Protein AF-A0A949EKG4-F1 (afdb_monomer)

Sequence (116 aa):
MFLFDFIQGPMRDYFLGQLAVEAGQPWPFGQRAHGKDGAFEFYEEFLGVKGKEVVLNYLKCLAYKTLKGRQWCSCGSGRRLRDCHMTELSQLRKHVPRDIAGGAFKRLGDVPPSGS

Structure (mmCIF, N/CA/C/O backbone):
data_AF-A0A949EKG4-F1
#
_entry.id   AF-A0A949EKG4-F1
#
loop_
_atom_site.group_PDB
_atom_site.id
_atom_site.type_symbol
_atom_site.label_atom_id
_atom_site.label_alt_id
_atom_site.label_comp_id
_atom_site.label_asym_id
_atom_site.label_entity_id
_atom_site.label_seq_id
_atom_site.pdbx_PDB_ins_code
_atom_site.Cartn_x
_atom_site.Cartn_y
_atom_site.Cartn_z
_atom_site.occupancy
_atom_site.B_iso_or_equiv
_atom_site.auth_seq_id
_atom_site.auth_comp_id
_atom_site.auth_asym_id
_atom_site.auth_atom_id
_atom_site.pdbx_PDB_model_num
ATOM 1 N N . MET A 1 1 ? 21.412 -15.714 11.69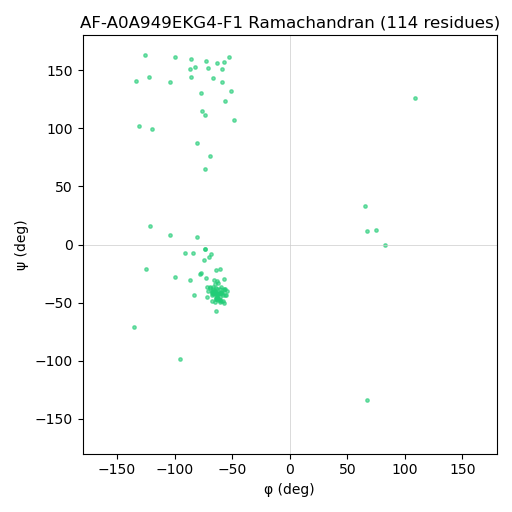3 1.00 56.94 1 MET A N 1
ATOM 2 C CA . MET A 1 1 ? 22.098 -16.186 10.474 1.00 56.94 1 MET A CA 1
ATOM 3 C C . MET A 1 1 ? 21.497 -15.383 9.330 1.00 56.94 1 MET A C 1
ATOM 5 O O . MET A 1 1 ? 20.325 -15.564 9.089 1.00 56.94 1 MET A O 1
ATOM 9 N N . PHE A 1 2 ? 22.191 -14.365 8.803 1.00 73.88 2 PHE A N 1
ATOM 10 C CA . PHE A 1 2 ? 21.575 -13.316 7.952 1.00 73.88 2 PHE A CA 1
ATOM 11 C C . PHE A 1 2 ? 22.256 -13.145 6.582 1.00 73.88 2 PHE A C 1
ATOM 13 O O . PHE A 1 2 ? 21.650 -12.617 5.658 1.00 73.88 2 PHE A O 1
ATOM 20 N N . LEU A 1 3 ? 23.513 -13.580 6.438 1.00 78.12 3 LEU A N 1
ATOM 21 C CA . LEU A 1 3 ? 24.302 -13.347 5.223 1.00 78.12 3 LEU A CA 1
ATOM 22 C C . LEU A 1 3 ? 24.018 -14.378 4.123 1.00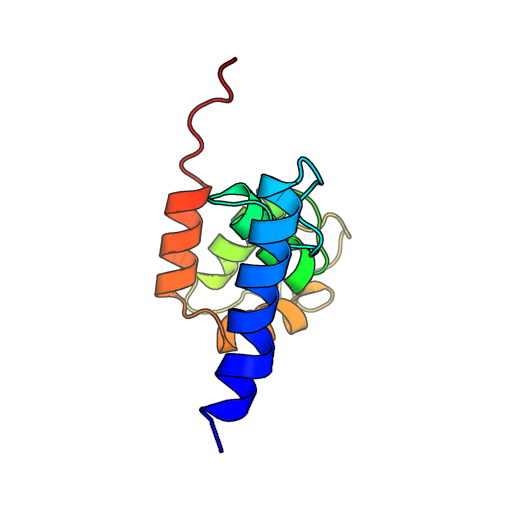 78.12 3 LEU A C 1
ATOM 24 O O . LEU A 1 3 ? 23.886 -14.017 2.960 1.00 78.12 3 LEU A O 1
ATOM 28 N N . PHE A 1 4 ? 23.921 -15.659 4.485 1.00 82.00 4 PHE A N 1
ATOM 29 C CA . PHE A 1 4 ? 23.731 -16.724 3.500 1.00 82.00 4 PHE A CA 1
ATOM 30 C C . PHE A 1 4 ? 22.354 -16.637 2.830 1.00 82.00 4 PHE A C 1
ATOM 32 O O . PHE A 1 4 ? 22.267 -16.731 1.610 1.00 82.00 4 PHE A O 1
ATOM 39 N N . ASP A 1 5 ? 21.308 -16.337 3.604 1.00 80.56 5 ASP A N 1
ATOM 40 C CA . ASP A 1 5 ? 19.947 -16.143 3.087 1.00 80.56 5 ASP A CA 1
ATOM 41 C C . ASP A 1 5 ? 19.850 -14.919 2.163 1.00 80.56 5 ASP A C 1
ATOM 43 O O . ASP A 1 5 ? 19.133 -14.942 1.164 1.00 80.56 5 ASP A O 1
ATOM 47 N N . PHE A 1 6 ? 20.624 -13.864 2.443 1.00 78.50 6 PHE A N 1
ATOM 48 C CA . PHE A 1 6 ? 20.713 -12.695 1.568 1.00 78.50 6 PHE A CA 1
ATOM 49 C C . PHE A 1 6 ? 21.375 -13.025 0.221 1.00 78.50 6 PHE A C 1
ATOM 51 O O . PHE A 1 6 ? 20.892 -12.602 -0.830 1.00 78.50 6 PHE A O 1
ATOM 58 N N . ILE A 1 7 ? 22.458 -13.807 0.236 1.00 83.12 7 ILE A N 1
ATOM 59 C CA . ILE A 1 7 ? 23.142 -14.228 -0.994 1.00 83.12 7 ILE A CA 1
ATOM 60 C C . ILE A 1 7 ? 22.249 -15.178 -1.803 1.00 83.12 7 ILE A C 1
ATOM 62 O O . ILE A 1 7 ? 22.145 -15.040 -3.021 1.00 83.12 7 ILE A O 1
ATOM 66 N N . GLN A 1 8 ? 21.592 -16.132 -1.141 1.00 83.56 8 GLN A N 1
ATOM 67 C CA . GLN A 1 8 ? 20.795 -17.154 -1.820 1.00 83.56 8 GLN A CA 1
ATOM 68 C C . GLN A 1 8 ? 19.425 -16.676 -2.305 1.00 83.56 8 GLN A C 1
ATOM 70 O O . GLN A 1 8 ? 18.910 -17.269 -3.249 1.00 83.56 8 GLN A O 1
ATOM 75 N N . GLY A 1 9 ? 18.845 -15.649 -1.681 1.00 81.88 9 GLY A N 1
ATOM 76 C CA . GLY A 1 9 ? 17.571 -15.066 -2.097 1.00 81.88 9 GLY A CA 1
ATOM 77 C C . GLY A 1 9 ? 17.767 -13.853 -3.009 1.00 81.88 9 GLY A C 1
ATOM 78 O O . GLY A 1 9 ? 18.012 -14.016 -4.204 1.00 81.88 9 GLY A O 1
ATOM 79 N N . PRO A 1 10 ? 17.694 -12.622 -2.466 1.00 82.25 10 PRO A N 1
ATOM 80 C CA . PRO A 1 10 ? 17.577 -11.402 -3.263 1.00 82.25 10 PRO A CA 1
ATOM 81 C C . PRO A 1 10 ? 18.742 -11.184 -4.231 1.00 82.25 10 PRO A C 1
ATOM 83 O O . PRO A 1 10 ? 18.531 -10.698 -5.341 1.00 82.25 10 PRO A O 1
ATOM 86 N N . MET A 1 11 ? 19.967 -11.548 -3.838 1.00 85.62 11 MET A N 1
ATOM 87 C CA . MET A 1 11 ? 21.134 -11.378 -4.702 1.00 85.62 11 MET A CA 1
ATOM 88 C C . MET A 1 11 ? 21.119 -12.370 -5.873 1.00 85.62 11 MET A C 1
ATOM 90 O O . MET A 1 11 ? 21.345 -11.978 -7.017 1.00 85.62 11 MET A O 1
ATOM 94 N N . ARG A 1 12 ? 20.813 -13.643 -5.603 1.00 86.69 12 ARG A N 1
ATOM 95 C CA . ARG A 1 12 ? 20.678 -14.678 -6.632 1.00 86.69 12 ARG A CA 1
ATOM 96 C C . ARG A 1 12 ? 19.568 -14.341 -7.624 1.00 86.69 12 ARG A C 1
ATOM 98 O O . ARG A 1 12 ? 19.808 -14.411 -8.827 1.00 86.69 12 ARG A O 1
ATOM 105 N N . ASP A 1 13 ? 18.393 -13.961 -7.131 1.00 86.94 13 ASP A N 1
ATOM 106 C CA . ASP A 1 13 ? 17.249 -13.621 -7.980 1.00 86.94 13 ASP A CA 1
ATOM 107 C C . ASP A 1 13 ? 17.572 -12.419 -8.870 1.00 86.94 13 ASP A C 1
ATOM 109 O O . ASP A 1 13 ? 17.323 -12.455 -10.071 1.00 86.94 13 ASP A O 1
ATOM 113 N N . TYR A 1 14 ? 18.225 -11.386 -8.331 1.00 85.25 14 TYR A N 1
ATOM 114 C CA . TYR A 1 14 ? 18.664 -10.253 -9.144 1.00 85.25 14 TYR A CA 1
ATOM 115 C C . TYR A 1 14 ? 19.578 -10.684 -10.302 1.00 85.25 14 TYR A C 1
ATOM 117 O O . TYR A 1 14 ? 19.311 -10.335 -11.451 1.00 85.25 14 TYR A O 1
ATOM 125 N N . PHE A 1 15 ? 20.623 -11.475 -10.029 1.00 90.44 15 PHE A N 1
ATOM 126 C CA . PHE A 1 15 ? 21.556 -11.906 -11.076 1.00 90.44 15 PHE A CA 1
ATOM 127 C C . PHE A 1 15 ? 20.910 -12.835 -12.105 1.00 90.44 15 PHE A C 1
ATOM 129 O O . PHE A 1 15 ? 21.183 -12.703 -13.295 1.0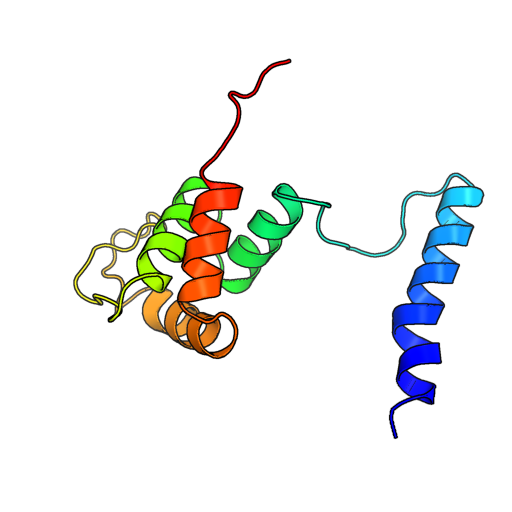0 90.44 15 PHE A O 1
ATOM 136 N N . LEU A 1 16 ? 20.030 -13.745 -11.681 1.00 89.12 16 LEU A N 1
ATOM 137 C CA . LEU A 1 16 ? 19.279 -14.597 -12.606 1.00 89.12 16 LEU A CA 1
ATOM 138 C C . LEU A 1 16 ? 18.368 -13.773 -13.519 1.00 89.12 16 LEU A C 1
ATOM 140 O O . LEU A 1 16 ? 18.295 -14.043 -14.717 1.00 89.12 16 LEU A O 1
ATOM 144 N N . GLY A 1 17 ? 17.698 -12.760 -12.969 1.00 87.94 17 GLY A N 1
ATOM 145 C CA . GLY A 1 17 ? 16.851 -11.868 -13.752 1.00 87.94 17 GLY A CA 1
ATOM 146 C C . GLY A 1 17 ? 17.658 -11.036 -14.743 1.00 87.94 17 GLY A C 1
ATOM 147 O O . GLY A 1 17 ? 17.274 -10.926 -15.905 1.00 87.94 17 GLY A O 1
ATOM 148 N N . GLN A 1 18 ? 18.812 -10.525 -14.312 1.00 89.38 18 GLN A N 1
ATOM 149 C CA . GLN A 1 18 ? 19.715 -9.756 -15.162 1.00 89.38 18 GLN A CA 1
ATOM 150 C C . GLN A 1 18 ? 20.236 -10.591 -16.340 1.00 89.38 18 GLN A C 1
ATOM 152 O O . GLN A 1 18 ? 20.146 -10.149 -17.482 1.00 89.38 18 GLN A O 1
ATOM 157 N N . LEU A 1 19 ? 20.696 -11.822 -16.083 1.00 93.56 19 LEU A N 1
ATOM 158 C CA . LEU A 1 19 ? 21.143 -12.745 -17.132 1.00 93.56 19 LEU A CA 1
ATOM 159 C C . LEU A 1 19 ? 20.025 -13.072 -18.133 1.00 93.56 19 LEU A C 1
ATOM 161 O O . LEU A 1 19 ? 20.281 -13.169 -19.331 1.00 93.56 19 LEU A O 1
ATOM 165 N N . ALA A 1 20 ? 18.784 -13.229 -17.660 1.00 90.50 20 ALA A N 1
ATOM 166 C CA . ALA A 1 20 ? 17.634 -13.462 -18.529 1.00 90.50 20 ALA A CA 1
ATOM 167 C C . ALA A 1 20 ? 17.377 -12.263 -19.458 1.00 90.50 20 ALA A C 1
ATOM 169 O O . ALA A 1 20 ? 17.237 -12.450 -20.666 1.00 90.50 20 ALA A O 1
ATOM 170 N N . VAL A 1 21 ? 17.392 -11.038 -18.921 1.00 89.44 21 VAL A N 1
ATOM 171 C CA . VAL A 1 21 ? 17.228 -9.807 -19.713 1.00 89.44 21 VAL A CA 1
ATOM 172 C C . VAL A 1 21 ? 18.357 -9.627 -20.726 1.00 89.44 21 VAL A C 1
ATOM 174 O O . VAL A 1 21 ? 18.091 -9.309 -21.883 1.00 89.44 21 VAL A O 1
ATOM 177 N N . GLU A 1 22 ? 19.605 -9.884 -20.334 1.00 92.25 22 GLU A N 1
ATOM 178 C CA . GLU A 1 22 ? 20.761 -9.846 -21.242 1.00 92.25 22 GLU A CA 1
ATOM 179 C C . GLU A 1 22 ? 20.660 -10.894 -22.361 1.00 92.25 22 GLU A C 1
ATOM 181 O O . GLU A 1 22 ? 21.087 -10.644 -23.487 1.00 92.25 22 GLU A O 1
ATOM 186 N N . ALA A 1 23 ? 20.023 -12.035 -22.087 1.00 93.88 23 ALA A N 1
ATOM 187 C CA . ALA A 1 23 ? 19.700 -13.064 -23.074 1.00 93.88 23 ALA A CA 1
ATOM 188 C C . ALA A 1 23 ? 18.434 -12.757 -23.908 1.00 93.88 23 ALA A C 1
ATOM 190 O O . ALA A 1 23 ? 17.975 -13.610 -24.671 1.00 93.88 23 ALA A O 1
ATOM 191 N N . GLY A 1 24 ? 17.843 -11.565 -23.766 1.00 90.88 24 GLY A N 1
ATOM 192 C CA . GLY A 1 24 ? 16.636 -11.144 -24.484 1.00 90.88 24 GLY A CA 1
ATOM 193 C C . GLY A 1 24 ? 15.337 -11.782 -23.977 1.00 90.88 24 GLY A C 1
ATOM 194 O O . GLY A 1 24 ? 14.312 -11.702 -24.651 1.00 90.88 24 GLY A O 1
ATOM 195 N N . GLN A 1 25 ? 15.365 -12.431 -22.812 1.00 88.81 25 GLN A N 1
ATOM 196 C CA . GLN A 1 25 ? 14.177 -12.955 -22.143 1.00 88.81 25 GLN A CA 1
ATOM 197 C C . GLN A 1 25 ? 13.540 -11.868 -21.260 1.00 88.81 25 GLN A C 1
ATOM 199 O O . GLN A 1 25 ? 14.237 -10.988 -20.750 1.00 88.81 25 GLN A O 1
ATOM 204 N N . PRO A 1 26 ? 12.215 -11.904 -21.040 1.00 81.56 26 PRO A N 1
ATOM 205 C CA . PRO A 1 26 ? 11.584 -11.026 -20.064 1.00 81.56 26 PRO A CA 1
ATOM 206 C C . PRO A 1 26 ? 12.097 -11.326 -18.650 1.00 81.56 26 PRO A C 1
ATOM 208 O O . PRO A 1 26 ? 12.531 -12.441 -18.350 1.00 81.56 26 PRO A O 1
ATOM 211 N N . TRP A 1 27 ? 12.008 -10.332 -17.763 1.00 82.88 27 TRP A N 1
ATOM 212 C CA . TRP A 1 27 ? 12.361 -10.512 -16.358 1.00 82.88 27 TRP A CA 1
ATOM 213 C C . TRP A 1 27 ? 11.540 -11.673 -15.749 1.00 82.88 27 TRP A C 1
ATOM 215 O O . TRP A 1 27 ? 10.310 -11.643 -15.817 1.00 82.88 27 TRP A O 1
ATOM 225 N N . PRO A 1 28 ? 12.183 -12.705 -15.171 1.00 78.12 28 PRO A N 1
ATOM 226 C CA . PRO A 1 28 ? 11.528 -13.984 -14.882 1.00 78.12 28 PRO A CA 1
ATOM 227 C C . PRO A 1 28 ? 10.753 -14.006 -13.556 1.00 78.12 28 PRO A C 1
ATOM 229 O O . PRO A 1 28 ? 10.056 -14.977 -13.266 1.00 78.12 28 PRO A O 1
ATOM 232 N N . PHE A 1 29 ? 10.863 -12.954 -12.740 1.00 79.50 29 PHE A N 1
ATOM 233 C CA . PHE A 1 29 ? 10.190 -12.862 -11.444 1.00 79.50 29 PHE A CA 1
ATOM 234 C C . PHE A 1 29 ? 8.986 -11.924 -11.526 1.00 79.50 29 PHE A C 1
ATOM 236 O O . PHE A 1 29 ? 9.071 -10.857 -12.130 1.00 79.50 29 PHE A O 1
ATOM 243 N N . GLY A 1 30 ? 7.881 -12.289 -10.869 1.00 67.75 30 GLY A N 1
ATOM 244 C CA . GLY A 1 30 ? 6.708 -11.426 -10.706 1.00 67.75 30 GLY A CA 1
ATOM 245 C C . GLY A 1 30 ? 7.021 -10.252 -9.782 1.00 67.75 30 GLY A C 1
ATOM 246 O O . GLY A 1 30 ? 6.678 -10.272 -8.602 1.00 67.75 30 GLY A O 1
ATOM 247 N N . GLN A 1 31 ? 7.745 -9.262 -10.293 1.00 71.81 31 GLN A N 1
ATOM 248 C CA . GLN A 1 31 ? 7.983 -8.015 -9.587 1.00 71.81 31 GLN A CA 1
ATOM 249 C C . GLN A 1 31 ? 6.827 -7.066 -9.857 1.00 71.81 31 GLN A C 1
ATOM 251 O O . GLN A 1 31 ? 6.284 -7.020 -10.961 1.00 71.81 31 GLN A O 1
ATOM 256 N N . ARG A 1 32 ? 6.477 -6.294 -8.830 1.00 80.00 32 ARG A N 1
ATOM 257 C CA . ARG A 1 32 ? 5.608 -5.140 -9.024 1.00 80.00 32 ARG A CA 1
ATOM 258 C C . ARG A 1 32 ? 6.255 -4.187 -10.022 1.00 80.00 32 ARG A C 1
ATOM 260 O O . ARG A 1 32 ? 7.486 -4.112 -10.084 1.00 80.00 32 ARG A O 1
ATOM 267 N N . ALA A 1 33 ? 5.441 -3.437 -10.752 1.00 82.56 33 ALA A N 1
ATOM 268 C CA . ALA A 1 33 ? 5.918 -2.367 -11.612 1.00 82.56 33 ALA A CA 1
ATOM 269 C C . ALA A 1 33 ? 6.824 -1.394 -10.834 1.00 82.56 33 ALA A C 1
ATOM 271 O O . ALA A 1 33 ? 6.821 -1.323 -9.605 1.00 82.56 33 ALA A O 1
ATOM 272 N N . HIS A 1 34 ? 7.627 -0.602 -11.536 1.00 77.25 34 HIS A N 1
ATOM 273 C CA . HIS A 1 34 ? 8.482 0.379 -10.870 1.00 77.25 34 HIS A CA 1
ATOM 274 C C . HIS A 1 34 ? 7.740 1.697 -10.604 1.00 77.25 34 HIS A C 1
ATOM 276 O O . HIS A 1 34 ? 6.732 2.028 -11.229 1.00 77.25 34 HIS A O 1
ATOM 282 N N . GLY A 1 35 ? 8.253 2.485 -9.657 1.00 83.19 35 GLY A N 1
ATOM 283 C CA . GLY A 1 35 ? 7.741 3.827 -9.386 1.00 83.19 35 GLY A CA 1
ATOM 284 C C . GLY A 1 35 ? 6.320 3.842 -8.810 1.00 83.19 35 GLY A C 1
ATOM 285 O O . GLY A 1 35 ? 6.018 3.135 -7.848 1.00 83.19 35 GLY A O 1
ATOM 286 N N . LYS A 1 36 ? 5.457 4.714 -9.349 1.00 86.81 36 LYS A N 1
ATOM 287 C CA . LYS A 1 36 ? 4.103 4.931 -8.809 1.00 86.81 36 LYS A CA 1
ATOM 288 C C . LYS A 1 36 ? 3.190 3.725 -9.025 1.00 86.81 36 LYS A C 1
ATOM 290 O O . LYS A 1 36 ? 2.398 3.424 -8.137 1.00 86.81 36 LYS A O 1
ATOM 295 N N . ASP A 1 37 ? 3.305 3.039 -10.159 1.00 86.88 37 ASP A N 1
ATOM 296 C CA . ASP A 1 37 ? 2.428 1.909 -10.475 1.00 86.88 37 ASP A CA 1
ATOM 297 C C . ASP A 1 37 ? 2.689 0.721 -9.546 1.00 86.88 37 ASP A C 1
ATOM 299 O O . ASP A 1 37 ? 1.744 0.197 -8.966 1.00 86.88 37 ASP A O 1
ATOM 303 N N . GLY A 1 38 ? 3.953 0.414 -9.239 1.00 88.19 38 GLY A N 1
ATOM 304 C CA . GLY A 1 38 ? 4.277 -0.601 -8.229 1.00 88.19 38 GLY A CA 1
ATOM 305 C C . GLY A 1 38 ? 3.796 -0.270 -6.827 1.00 88.19 38 GLY A C 1
ATOM 306 O O . GLY A 1 38 ? 3.430 -1.158 -6.057 1.00 88.19 38 GLY A O 1
ATOM 307 N N . ALA A 1 39 ? 3.782 1.018 -6.475 1.00 90.81 39 ALA A N 1
ATOM 308 C CA . ALA A 1 39 ? 3.219 1.449 -5.205 1.00 90.81 39 ALA A CA 1
ATOM 309 C C . ALA A 1 39 ? 1.701 1.213 -5.168 1.00 90.81 39 ALA A C 1
ATOM 311 O O . ALA A 1 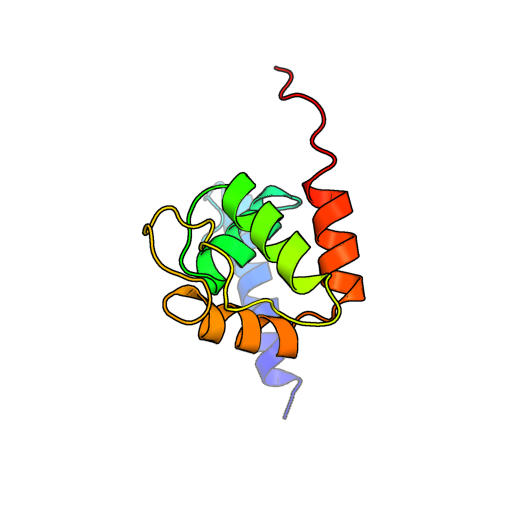39 ? 1.188 0.753 -4.149 1.00 90.81 39 ALA A O 1
ATOM 312 N N . PHE A 1 40 ? 0.986 1.486 -6.265 1.00 93.19 40 PHE A N 1
ATOM 313 C CA . PHE A 1 40 ? -0.434 1.148 -6.372 1.00 93.19 40 PHE A CA 1
ATOM 314 C C . PHE A 1 40 ? -0.660 -0.361 -6.290 1.00 93.19 40 PHE A C 1
ATOM 316 O O . PHE A 1 40 ? -1.471 -0.775 -5.469 1.00 93.19 40 PHE A O 1
ATOM 323 N N . GLU A 1 41 ? 0.096 -1.166 -7.036 1.00 92.19 41 GLU A N 1
ATOM 324 C CA . GLU A 1 41 ? 0.017 -2.633 -6.989 1.00 92.19 41 GLU A CA 1
ATOM 325 C C . GLU A 1 41 ? 0.223 -3.170 -5.571 1.00 92.19 41 GLU A C 1
ATOM 327 O O . GLU A 1 41 ? -0.551 -4.000 -5.103 1.00 92.19 41 GLU A O 1
ATOM 332 N N . PHE A 1 42 ? 1.202 -2.636 -4.835 1.00 93.12 42 PHE A N 1
ATOM 333 C CA . PHE A 1 42 ? 1.423 -3.005 -3.439 1.00 93.12 42 PHE A CA 1
ATOM 334 C C . PHE A 1 42 ? 0.186 -2.751 -2.570 1.00 93.12 42 PHE A C 1
ATOM 336 O O . PHE A 1 42 ? -0.221 -3.627 -1.806 1.00 93.12 42 PHE A O 1
ATOM 343 N N . TYR A 1 43 ? -0.416 -1.562 -2.662 1.00 94.12 43 TYR A N 1
ATOM 344 C CA . TYR A 1 43 ? -1.582 -1.231 -1.844 1.00 94.12 43 TYR A CA 1
ATOM 345 C C . TYR A 1 43 ? -2.841 -1.981 -2.283 1.00 94.12 43 TYR A C 1
ATOM 347 O O . TYR A 1 43 ? -3.629 -2.368 -1.424 1.00 94.12 43 TYR A O 1
ATOM 355 N N . GLU A 1 44 ? -3.032 -2.188 -3.585 1.00 94.06 44 GLU A N 1
ATOM 356 C CA . GLU A 1 44 ? -4.126 -2.985 -4.143 1.00 94.06 44 GLU A CA 1
ATOM 357 C C . GLU A 1 4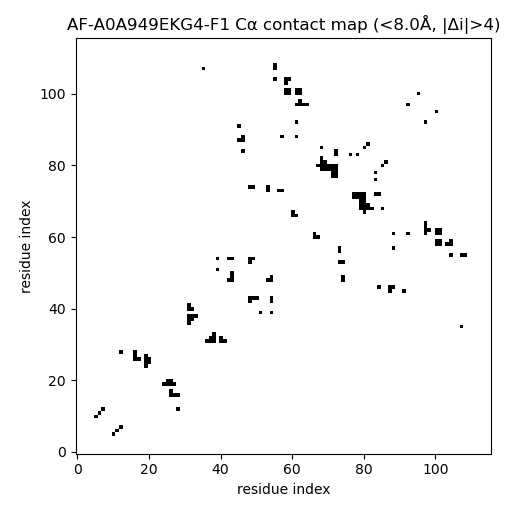4 ? -4.067 -4.431 -3.643 1.00 94.06 44 GLU A C 1
ATOM 359 O O . GLU A 1 44 ? -5.055 -4.935 -3.108 1.00 94.06 44 GLU A O 1
ATOM 364 N N . GLU A 1 45 ? -2.897 -5.068 -3.730 1.00 93.00 45 GLU A N 1
ATOM 365 C CA . GLU A 1 45 ? -2.677 -6.430 -3.241 1.00 93.00 45 GLU A CA 1
ATOM 366 C C . GLU A 1 45 ? -2.837 -6.531 -1.725 1.00 93.00 45 GLU A C 1
ATOM 368 O O . GLU A 1 45 ? -3.534 -7.420 -1.241 1.00 93.00 45 GLU A O 1
ATOM 373 N N . PHE A 1 46 ? -2.235 -5.609 -0.964 1.00 93.62 46 PHE A N 1
ATOM 374 C CA . PHE A 1 46 ? -2.298 -5.647 0.498 1.00 93.62 46 PHE A CA 1
ATOM 375 C C . PHE A 1 46 ? -3.731 -5.469 1.014 1.00 93.62 46 PHE A C 1
ATOM 377 O O . PHE A 1 46 ? -4.133 -6.109 1.983 1.00 93.62 46 PHE A O 1
ATOM 384 N N . LEU A 1 47 ? -4.496 -4.564 0.399 1.00 92.56 47 LEU A N 1
ATOM 385 C CA . LEU A 1 47 ? -5.854 -4.234 0.834 1.00 92.56 47 LEU A CA 1
ATOM 386 C C . LEU A 1 4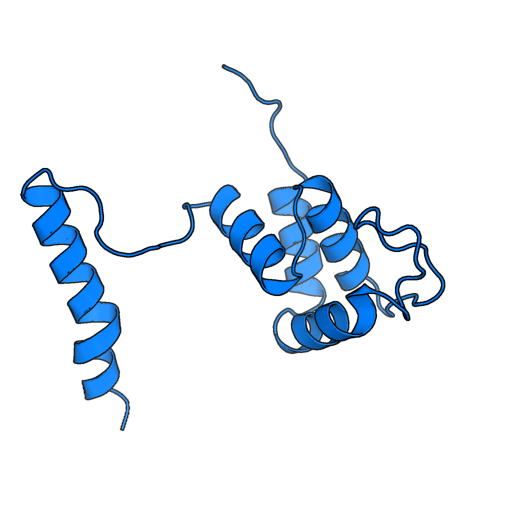7 ? -6.924 -5.098 0.156 1.00 92.56 47 LEU A C 1
ATOM 388 O O . LEU A 1 47 ? -8.087 -4.989 0.533 1.00 92.56 47 LEU A O 1
ATOM 392 N N . GLY A 1 48 ? -6.560 -5.925 -0.829 1.00 93.44 48 GLY A N 1
ATOM 393 C CA . GLY A 1 48 ? -7.504 -6.742 -1.592 1.00 93.44 48 GLY A CA 1
ATOM 394 C C . GLY A 1 48 ? -8.476 -5.914 -2.438 1.00 93.44 48 GLY A C 1
ATOM 395 O O . GLY A 1 48 ? -9.633 -6.299 -2.605 1.00 93.44 48 GLY A O 1
ATOM 396 N N . VAL A 1 49 ? -8.038 -4.761 -2.950 1.00 93.75 49 VAL A N 1
ATOM 397 C CA . VAL A 1 49 ? -8.877 -3.836 -3.730 1.00 93.75 49 VAL A CA 1
ATOM 398 C C . VAL A 1 49 ? -8.266 -3.517 -5.085 1.00 93.75 49 VAL A C 1
ATOM 400 O O . VAL A 1 49 ? -7.082 -3.725 -5.314 1.00 93.75 49 VAL A O 1
ATOM 403 N N . LYS A 1 50 ? -9.085 -2.981 -5.988 1.00 92.31 50 LYS A N 1
ATOM 404 C CA . LYS A 1 50 ? -8.667 -2.501 -7.307 1.00 92.31 50 LYS A CA 1
ATOM 405 C C . LYS A 1 50 ? -9.046 -1.031 -7.458 1.00 92.31 50 LYS A C 1
ATOM 407 O O . LYS A 1 50 ? -10.113 -0.619 -7.003 1.00 92.31 50 LYS A O 1
ATOM 412 N N . GLY A 1 51 ? -8.199 -0.265 -8.133 1.00 91.81 51 GLY A N 1
ATOM 413 C CA . GLY A 1 51 ? -8.442 1.122 -8.503 1.00 91.81 51 GLY A CA 1
ATOM 414 C C . GLY A 1 51 ? -7.593 2.112 -7.709 1.00 91.81 51 GLY A C 1
ATOM 415 O O . GLY A 1 51 ? -7.664 2.195 -6.478 1.00 91.81 51 GLY A O 1
ATOM 416 N N . LYS A 1 52 ? -6.868 2.963 -8.445 1.00 92.06 52 LYS A N 1
ATOM 417 C CA . LYS A 1 52 ? -6.008 4.024 -7.895 1.00 92.06 52 LYS A CA 1
ATOM 418 C C . LYS A 1 52 ? -6.765 4.959 -6.943 1.00 92.06 52 LYS A C 1
ATOM 420 O O . LYS A 1 52 ? -6.253 5.300 -5.881 1.00 92.06 52 LYS A O 1
ATOM 425 N N . GLU A 1 53 ? -8.008 5.320 -7.261 1.00 92.06 53 GLU A N 1
ATOM 426 C CA . GLU A 1 53 ? -8.840 6.168 -6.393 1.00 92.06 53 GLU A CA 1
ATOM 427 C C . GLU A 1 53 ? -9.190 5.504 -5.055 1.00 92.06 53 GLU A C 1
ATOM 429 O O . GLU A 1 53 ? -9.169 6.151 -4.005 1.00 92.06 53 GLU A O 1
ATOM 434 N N . VAL A 1 54 ? -9.482 4.200 -5.071 1.00 93.19 54 VAL A N 1
ATOM 435 C CA . VAL A 1 54 ? -9.785 3.425 -3.861 1.00 93.19 54 VAL A CA 1
ATOM 436 C C . VAL A 1 54 ? -8.561 3.403 -2.946 1.00 93.19 54 VAL A C 1
ATOM 438 O O . VAL A 1 54 ? -8.681 3.688 -1.751 1.00 93.19 54 VAL A O 1
ATOM 441 N N . VAL A 1 55 ? -7.379 3.162 -3.523 1.00 94.88 55 VAL A N 1
ATOM 442 C CA . VAL A 1 55 ? -6.090 3.215 -2.819 1.00 94.88 55 VAL A CA 1
ATOM 443 C C . VAL A 1 55 ? -5.834 4.601 -2.226 1.00 94.88 55 VAL A C 1
ATOM 445 O O . VAL A 1 55 ? -5.533 4.710 -1.037 1.00 94.88 55 VAL A O 1
ATOM 448 N N . LEU A 1 56 ? -6.004 5.676 -3.002 1.00 94.44 56 LEU A N 1
ATOM 449 C CA . LEU A 1 56 ? -5.805 7.047 -2.516 1.00 94.44 56 LEU A CA 1
ATOM 450 C C . LEU A 1 56 ? -6.740 7.384 -1.346 1.00 94.44 56 LEU A C 1
ATOM 452 O O . LEU A 1 56 ? -6.306 7.973 -0.352 1.00 94.44 56 LEU A O 1
ATOM 456 N N . ASN A 1 57 ? -8.004 6.963 -1.413 1.00 92.56 57 ASN A N 1
ATOM 457 C CA . ASN A 1 57 ? -8.962 7.152 -0.326 1.00 92.56 57 ASN A CA 1
ATOM 458 C C . ASN A 1 57 ? -8.550 6.407 0.953 1.00 92.56 57 ASN A C 1
ATOM 460 O O . ASN A 1 57 ? -8.686 6.947 2.057 1.00 92.56 57 ASN A O 1
ATOM 464 N N . TYR A 1 58 ? -7.986 5.206 0.829 1.00 93.62 58 TYR A N 1
ATOM 465 C CA . TYR A 1 58 ? -7.449 4.472 1.972 1.00 93.62 58 TYR A CA 1
ATOM 466 C C . TYR A 1 58 ? -6.168 5.080 2.537 1.00 93.62 58 TYR A C 1
ATOM 468 O O . TYR A 1 58 ? -6.055 5.204 3.757 1.00 93.62 58 TYR A O 1
ATOM 476 N N . LEU A 1 59 ? -5.249 5.552 1.694 1.00 92.50 59 LEU A N 1
ATOM 477 C CA . LEU A 1 59 ? -4.063 6.285 2.144 1.00 92.50 59 LEU A CA 1
ATOM 478 C C . LEU A 1 59 ? -4.449 7.555 2.909 1.00 92.50 59 LEU A C 1
ATOM 480 O O . LEU A 1 59 ? -3.914 7.824 3.988 1.00 92.50 59 LEU A O 1
ATOM 484 N N . LYS A 1 60 ? -5.458 8.284 2.422 1.00 90.75 60 LYS A N 1
ATOM 485 C CA . LYS A 1 60 ? -6.049 9.421 3.136 1.00 90.75 60 LYS A CA 1
ATOM 486 C C . LYS A 1 60 ? -6.645 8.998 4.482 1.00 90.75 60 LYS A C 1
ATOM 488 O O . LYS A 1 60 ? -6.446 9.692 5.478 1.00 90.75 60 LYS A O 1
ATOM 493 N N . CYS A 1 61 ? -7.329 7.852 4.544 1.00 89.69 61 CYS A N 1
ATOM 494 C CA . CYS A 1 61 ? -7.845 7.299 5.799 1.00 89.69 61 CYS A CA 1
ATOM 495 C C . CYS A 1 61 ? -6.726 6.988 6.806 1.00 89.69 61 CYS A C 1
ATOM 497 O O . CYS A 1 61 ? -6.839 7.345 7.981 1.00 89.69 61 CYS A O 1
ATOM 499 N N . LEU A 1 62 ? -5.641 6.363 6.347 1.00 89.69 62 LEU A N 1
ATOM 500 C CA . LEU A 1 62 ? -4.474 6.007 7.159 1.00 89.69 62 LEU A CA 1
ATOM 501 C C . LEU A 1 62 ? -3.717 7.240 7.666 1.00 89.69 62 LEU A C 1
ATOM 503 O O . LEU A 1 62 ? -3.183 7.222 8.775 1.00 89.69 62 LEU A O 1
ATOM 507 N N . ALA A 1 63 ? -3.743 8.336 6.905 1.00 89.00 63 ALA A N 1
ATOM 508 C CA . ALA A 1 63 ? -3.161 9.614 7.296 1.00 89.00 63 ALA A CA 1
ATOM 509 C C . ALA A 1 63 ? -3.931 10.330 8.430 1.00 89.00 63 ALA A C 1
ATOM 511 O O . ALA A 1 63 ? -3.423 11.306 8.995 1.00 89.00 63 ALA A O 1
ATOM 512 N N . TYR A 1 64 ? -5.132 9.880 8.818 1.00 87.69 64 TYR A N 1
ATOM 513 C CA . TYR A 1 64 ? -5.852 10.437 9.971 1.00 87.69 64 TYR A CA 1
ATOM 514 C C . TYR A 1 64 ? -5.385 9.849 11.310 1.00 87.69 64 TYR A C 1
ATOM 516 O O . TYR A 1 64 ? -4.966 8.693 11.421 1.00 87.69 64 TYR A O 1
ATOM 524 N N . LYS A 1 65 ? -5.531 10.648 12.380 1.00 84.38 65 LYS A N 1
ATOM 525 C CA . LYS A 1 65 ? -5.216 10.222 13.756 1.00 84.38 65 LYS A CA 1
ATOM 526 C C . LYS A 1 65 ? -5.981 8.959 14.156 1.00 84.38 65 LYS A C 1
ATOM 528 O O . LYS A 1 65 ? -5.394 8.091 14.788 1.00 84.38 65 LYS A O 1
ATOM 533 N N . THR A 1 66 ? -7.239 8.823 13.746 1.00 84.25 66 THR A N 1
ATOM 534 C CA . THR A 1 66 ? -8.085 7.664 14.052 1.00 84.25 66 THR A CA 1
ATOM 535 C C . THR A 1 66 ? -8.807 7.168 12.803 1.00 84.25 66 THR A C 1
ATOM 537 O O . THR A 1 66 ? -9.274 7.963 11.983 1.00 84.25 66 THR A O 1
ATOM 540 N N . LEU A 1 67 ? -8.908 5.843 12.658 1.00 85.00 67 LEU A N 1
ATOM 541 C CA . LEU A 1 67 ? -9.684 5.220 11.589 1.00 85.00 67 LEU A CA 1
ATOM 542 C C . LEU A 1 67 ? -11.175 5.319 11.927 1.00 85.00 67 LEU A C 1
ATOM 544 O O . LEU A 1 67 ? -11.660 4.738 12.897 1.00 85.00 67 LEU A O 1
ATOM 548 N N . LYS A 1 68 ? -11.928 6.076 11.125 1.00 86.31 68 LYS A N 1
ATOM 549 C CA . LYS A 1 68 ? -13.369 6.267 11.335 1.00 86.31 68 LYS A CA 1
ATOM 550 C C . LYS A 1 68 ? -14.144 5.073 10.780 1.00 86.31 68 LYS A C 1
ATOM 552 O O . LYS A 1 68 ? -14.605 5.114 9.648 1.00 86.31 68 LYS A O 1
ATOM 557 N N . GLY A 1 69 ? -14.342 4.027 11.579 1.00 84.25 69 GLY A N 1
ATOM 558 C CA . GLY A 1 69 ? -15.038 2.806 11.141 1.00 84.25 69 GLY A CA 1
ATOM 559 C C . GLY A 1 69 ? -16.486 2.985 10.677 1.00 84.25 69 GLY A C 1
ATOM 560 O O . GLY A 1 69 ? -16.987 2.164 9.913 1.00 84.25 69 GLY A O 1
ATOM 561 N N . ARG A 1 70 ? -17.147 4.078 11.083 1.00 88.38 70 ARG A N 1
ATOM 562 C CA . ARG A 1 70 ? -18.521 4.399 10.667 1.00 88.38 70 ARG A CA 1
ATOM 563 C C . ARG A 1 70 ? -18.646 4.905 9.229 1.00 88.38 70 ARG A C 1
ATOM 565 O O . ARG A 1 70 ? -19.763 5.055 8.749 1.00 88.38 70 ARG A O 1
ATOM 572 N N . GLN A 1 71 ? -17.552 5.279 8.570 1.00 88.06 71 GLN A N 1
ATOM 573 C CA . GLN A 1 71 ? -17.636 5.788 7.200 1.00 88.06 71 GLN A CA 1
ATOM 574 C C . GLN A 1 71 ? -17.945 4.652 6.218 1.00 88.06 71 GLN A C 1
ATOM 576 O O . GLN A 1 71 ? -17.723 3.482 6.532 1.00 88.06 71 GLN A O 1
ATOM 581 N N . TRP A 1 72 ? -18.485 4.992 5.051 1.00 91.62 72 TRP A N 1
ATOM 582 C CA . TRP A 1 72 ? -18.659 4.024 3.971 1.00 91.62 72 TRP A CA 1
ATOM 583 C C . TRP A 1 72 ? -17.302 3.577 3.435 1.00 91.62 72 TRP A C 1
ATOM 585 O O . TRP A 1 72 ? -16.350 4.356 3.400 1.00 91.62 72 TRP A O 1
ATOM 595 N N . CYS A 1 73 ? -17.200 2.305 3.067 1.00 93.06 73 CYS A N 1
ATOM 596 C CA . CYS A 1 73 ? -15.980 1.755 2.510 1.00 93.06 73 CYS A CA 1
ATOM 597 C C . CYS A 1 73 ? -15.822 2.181 1.043 1.00 93.06 73 CYS A C 1
ATOM 599 O O . CYS A 1 73 ? -16.748 2.013 0.253 1.00 93.06 73 CYS A O 1
ATOM 601 N N . SER A 1 74 ? -14.648 2.693 0.668 1.00 90.19 74 SER A N 1
ATOM 602 C CA . SER A 1 74 ? -14.361 3.163 -0.695 1.00 90.19 74 SER A CA 1
ATOM 603 C C . SER A 1 74 ? -14.171 2.046 -1.727 1.00 90.19 74 SER A C 1
ATOM 605 O O . SER A 1 74 ? -14.034 2.352 -2.901 1.00 90.19 74 SER A O 1
ATOM 607 N N . CYS A 1 75 ? -14.194 0.768 -1.334 1.00 91.06 75 CYS A N 1
ATOM 608 C CA . CYS A 1 75 ? -14.039 -0.371 -2.250 1.00 91.06 75 CYS A CA 1
ATOM 609 C C . CYS A 1 75 ? -15.258 -0.657 -3.145 1.00 91.06 75 CYS A C 1
ATOM 611 O O . CYS A 1 75 ? -15.225 -1.607 -3.917 1.00 91.06 75 CYS A O 1
ATOM 613 N N . GLY A 1 76 ? -16.365 0.075 -2.988 1.00 88.62 76 GLY A N 1
ATOM 614 C CA . GLY A 1 76 ? -17.596 -0.163 -3.753 1.00 88.62 76 GLY A CA 1
ATOM 615 C C . GLY A 1 76 ? -18.505 -1.275 -3.208 1.00 88.62 76 GLY A C 1
ATOM 616 O O . GLY A 1 76 ? -19.588 -1.476 -3.737 1.00 88.62 76 GLY A O 1
ATOM 617 N N . SER A 1 77 ? -18.144 -1.949 -2.109 1.00 88.69 77 SER A N 1
ATOM 618 C CA . SER A 1 77 ? -18.971 -3.026 -1.520 1.00 88.69 77 SER A CA 1
ATOM 619 C C . SER A 1 77 ? -20.298 -2.573 -0.894 1.00 88.69 77 SER A C 1
ATOM 621 O O . SER A 1 77 ? -21.073 -3.408 -0.437 1.00 88.69 77 SER A O 1
ATOM 623 N N . GLY A 1 78 ? -20.532 -1.263 -0.765 1.00 91.31 78 GLY A N 1
ATOM 624 C CA . GLY A 1 78 ? -21.710 -0.724 -0.078 1.00 91.31 78 GLY A CA 1
ATOM 625 C C . GLY A 1 78 ? -21.744 -0.995 1.432 1.00 91.31 78 GLY A C 1
ATOM 626 O O . GLY A 1 78 ? -22.772 -0.773 2.061 1.00 91.31 78 GLY A O 1
ATOM 627 N N . ARG A 1 79 ? -20.645 -1.466 2.041 1.00 93.25 79 ARG A N 1
ATOM 628 C CA . ARG A 1 79 ? -20.539 -1.735 3.487 1.00 93.25 79 ARG A CA 1
ATOM 629 C C . ARG A 1 79 ? -19.830 -0.608 4.238 1.00 93.25 79 ARG A C 1
ATOM 631 O O . ARG A 1 79 ? -19.105 0.207 3.660 1.00 93.25 79 ARG A O 1
ATOM 638 N N . ARG A 1 80 ? -20.018 -0.554 5.560 1.00 93.19 80 ARG A N 1
ATOM 639 C CA . ARG A 1 80 ? -19.253 0.346 6.442 1.00 93.19 80 ARG A CA 1
ATOM 640 C C . ARG A 1 80 ? -17.808 -0.132 6.553 1.00 93.19 80 ARG A C 1
ATOM 642 O O . ARG A 1 80 ? -17.534 -1.322 6.460 1.00 93.19 80 ARG A O 1
ATOM 649 N N . LEU A 1 81 ? -16.881 0.793 6.797 1.00 91.94 81 LEU A N 1
ATOM 650 C CA . LEU A 1 81 ? -15.452 0.491 6.854 1.00 91.94 81 LEU A CA 1
ATOM 651 C C . LEU A 1 81 ? -15.129 -0.566 7.917 1.00 91.94 81 LEU A C 1
ATOM 653 O O . LEU A 1 81 ? -14.381 -1.494 7.624 1.00 91.94 81 LEU A O 1
ATOM 657 N N . ARG A 1 82 ? -15.737 -0.451 9.108 1.00 92.50 82 ARG A N 1
ATOM 658 C CA . ARG A 1 82 ? -15.609 -1.423 10.211 1.00 92.50 82 ARG A CA 1
ATOM 659 C C . ARG A 1 82 ? -16.021 -2.852 9.831 1.00 92.50 82 ARG A C 1
ATOM 661 O O . ARG A 1 82 ? -15.461 -3.785 10.381 1.00 92.50 82 ARG A O 1
ATOM 668 N N . ASP A 1 83 ? -16.951 -2.985 8.886 1.00 94.12 83 ASP A N 1
ATOM 669 C CA . ASP A 1 83 ? -17.569 -4.248 8.469 1.00 94.12 83 ASP A CA 1
ATOM 670 C C . ASP A 1 83 ? -16.999 -4.741 7.119 1.00 94.12 83 ASP A C 1
ATOM 672 O O . ASP A 1 83 ? -17.541 -5.666 6.514 1.00 94.12 83 ASP A O 1
ATOM 676 N N . CYS A 1 84 ? -15.949 -4.088 6.597 1.00 94.38 84 CYS A N 1
ATOM 677 C CA . CYS A 1 84 ? -15.385 -4.395 5.281 1.00 94.38 84 CYS A CA 1
ATOM 678 C C . CYS A 1 84 ? -13.854 -4.470 5.266 1.00 94.38 84 CYS A C 1
ATOM 680 O O . CYS A 1 84 ? -13.338 -5.562 5.115 1.00 94.38 84 CYS A O 1
ATOM 682 N N . HIS A 1 85 ? -13.146 -3.339 5.397 1.00 94.88 85 HIS A N 1
ATOM 683 C CA . HIS A 1 85 ? -11.679 -3.270 5.226 1.00 94.88 85 HIS A CA 1
ATOM 684 C C . HIS A 1 85 ? -10.945 -2.744 6.473 1.00 94.88 85 HIS A C 1
ATOM 686 O O . HIS A 1 85 ? -9.813 -2.261 6.412 1.00 94.88 85 HIS A O 1
ATOM 692 N N . MET A 1 86 ? -11.616 -2.726 7.628 1.00 93.94 86 MET A N 1
ATOM 693 C CA . MET A 1 86 ? -11.025 -2.194 8.858 1.00 93.94 86 MET A CA 1
ATOM 694 C C . MET A 1 86 ? -9.858 -3.042 9.347 1.00 93.94 86 MET A C 1
ATOM 696 O O . MET A 1 86 ? -8.887 -2.486 9.863 1.00 93.94 86 MET A O 1
ATOM 700 N N . THR A 1 87 ? -9.945 -4.359 9.193 1.00 93.94 87 THR A N 1
ATOM 701 C CA . THR A 1 87 ? -8.903 -5.291 9.623 1.00 93.94 87 THR A CA 1
ATOM 702 C C . THR A 1 87 ? -7.629 -5.063 8.817 1.00 93.94 87 THR A C 1
ATOM 704 O O . THR A 1 87 ? -6.569 -4.838 9.396 1.00 93.94 87 THR A O 1
ATOM 707 N N . GLU A 1 88 ? -7.755 -5.002 7.497 1.00 94.19 88 GLU A N 1
ATOM 708 C CA . GLU A 1 88 ? -6.688 -4.798 6.521 1.00 94.19 88 GLU A CA 1
ATOM 709 C C . GLU A 1 88 ? -6.038 -3.427 6.729 1.00 94.19 88 GLU A C 1
ATOM 711 O O . GLU A 1 88 ? -4.819 -3.324 6.842 1.00 94.19 88 GLU A O 1
ATOM 716 N N . LEU A 1 89 ? -6.833 -2.364 6.906 1.00 92.88 89 LEU A N 1
ATOM 717 C CA . LEU A 1 89 ? -6.304 -1.031 7.220 1.00 92.88 89 LEU A CA 1
ATOM 718 C C . LEU A 1 89 ? -5.596 -0.980 8.574 1.00 92.88 89 LEU A C 1
ATOM 720 O O . LEU A 1 89 ? -4.591 -0.284 8.722 1.00 92.88 89 LEU A O 1
ATOM 724 N N . SER A 1 90 ? -6.109 -1.697 9.573 1.00 91.94 90 SER A N 1
ATOM 725 C CA . SER A 1 90 ? -5.484 -1.760 10.895 1.00 91.94 90 SER A CA 1
ATOM 726 C C . SER A 1 90 ? -4.163 -2.522 10.851 1.00 91.94 90 SER A C 1
ATOM 728 O O . SER A 1 90 ? -3.218 -2.130 11.534 1.00 91.94 90 SER A O 1
ATOM 730 N N . GLN A 1 91 ? -4.073 -3.576 10.038 1.00 93.25 91 GLN A N 1
ATOM 731 C CA . GLN A 1 91 ? -2.828 -4.293 9.777 1.00 93.25 91 GLN A CA 1
ATOM 732 C C . GLN A 1 91 ? -1.841 -3.417 9.006 1.00 93.25 91 GLN A C 1
ATOM 734 O O . GLN A 1 91 ? -0.711 -3.244 9.459 1.00 93.25 91 GLN A O 1
ATOM 739 N N . LEU A 1 92 ? -2.274 -2.7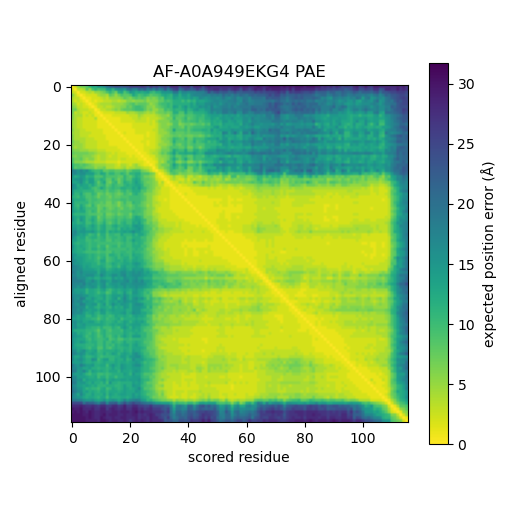72 7.919 1.00 92.12 92 LEU A N 1
ATOM 740 C CA . LEU A 1 92 ? -1.418 -1.895 7.119 1.00 92.12 92 LEU A CA 1
ATOM 741 C C . LEU A 1 92 ? -0.824 -0.770 7.969 1.00 92.12 92 LEU A C 1
ATOM 743 O O . LEU A 1 92 ? 0.357 -0.464 7.856 1.00 92.12 92 LEU A O 1
ATOM 747 N N . ARG A 1 93 ? -1.609 -0.205 8.891 1.00 90.56 93 ARG A N 1
ATOM 748 C CA . ARG A 1 93 ? -1.167 0.851 9.811 1.00 90.56 93 ARG A CA 1
ATOM 749 C C . ARG A 1 93 ? -0.063 0.417 10.784 1.00 90.56 93 ARG A C 1
ATOM 751 O O . ARG A 1 93 ? 0.647 1.280 11.293 1.00 90.56 93 ARG A O 1
ATOM 758 N N . LYS A 1 94 ? 0.100 -0.885 11.048 1.00 91.19 94 LYS A N 1
ATOM 759 C CA . LYS A 1 94 ? 1.232 -1.409 11.837 1.00 91.19 94 LYS A CA 1
ATOM 760 C C . LYS A 1 94 ? 2.544 -1.369 11.051 1.00 91.19 94 LYS A C 1
ATOM 762 O O . LYS A 1 94 ? 3.599 -1.237 11.658 1.00 91.19 94 LYS A O 1
ATOM 767 N N . HIS A 1 95 ? 2.470 -1.469 9.723 1.00 89.38 95 HIS A N 1
ATOM 768 C CA . HIS A 1 95 ? 3.632 -1.502 8.829 1.00 89.38 95 HIS A CA 1
ATOM 769 C C . HIS A 1 95 ? 3.919 -0.152 8.165 1.00 89.38 95 HIS A C 1
ATOM 771 O O . HIS A 1 95 ? 5.063 0.145 7.838 1.00 89.38 95 HIS A O 1
ATOM 777 N N . VAL A 1 96 ? 2.888 0.673 7.973 1.00 89.31 96 VAL A N 1
ATOM 778 C CA . VAL A 1 96 ? 2.964 1.974 7.310 1.00 89.31 96 VAL A CA 1
ATOM 779 C C . VAL A 1 96 ? 2.526 3.058 8.298 1.00 89.31 96 VAL A C 1
ATOM 781 O O . VAL A 1 96 ? 1.323 3.268 8.498 1.00 89.31 96 VAL A O 1
ATOM 784 N N . PRO A 1 97 ? 3.490 3.761 8.922 1.00 88.88 97 PRO A N 1
ATOM 785 C CA . PRO A 1 97 ? 3.215 4.891 9.797 1.00 88.88 97 PRO A CA 1
ATOM 786 C C . PRO A 1 97 ? 2.409 5.999 9.108 1.00 88.88 97 PRO A C 1
ATOM 788 O O . PRO A 1 97 ? 2.397 6.149 7.884 1.00 88.88 97 PRO A O 1
ATOM 791 N N . ARG A 1 98 ? 1.721 6.810 9.914 1.00 88.06 98 ARG A N 1
ATOM 792 C CA . ARG A 1 98 ? 0.785 7.848 9.448 1.00 88.06 98 ARG A CA 1
ATOM 793 C C . ARG A 1 98 ? 1.443 8.888 8.533 1.00 88.06 98 ARG A C 1
ATOM 795 O O . ARG A 1 98 ? 0.831 9.335 7.566 1.00 88.06 98 ARG A O 1
ATOM 802 N N . ASP A 1 99 ? 2.649 9.312 8.873 1.00 86.31 99 ASP A N 1
ATOM 803 C CA . ASP A 1 99 ? 3.473 10.248 8.110 1.00 86.31 99 ASP A CA 1
ATOM 804 C C . ASP A 1 99 ? 3.864 9.665 6.747 1.00 86.31 99 ASP A C 1
ATOM 806 O O . ASP A 1 99 ? 3.708 10.343 5.729 1.00 86.31 99 ASP A O 1
ATOM 810 N N . ILE A 1 100 ? 4.238 8.383 6.706 1.00 90.25 100 ILE A N 1
ATOM 811 C CA . ILE A 1 100 ? 4.525 7.665 5.461 1.00 90.25 100 ILE A CA 1
ATOM 812 C C . ILE A 1 100 ? 3.269 7.550 4.598 1.00 90.25 100 ILE A C 1
ATOM 814 O O . ILE A 1 100 ? 3.330 7.847 3.406 1.00 90.25 100 ILE A O 1
ATOM 818 N N . ALA A 1 101 ? 2.119 7.199 5.184 1.00 89.88 101 ALA A N 1
ATOM 819 C CA . ALA A 1 101 ? 0.844 7.142 4.468 1.00 89.88 101 ALA A CA 1
ATOM 820 C C . ALA A 1 101 ? 0.443 8.514 3.895 1.00 89.88 101 ALA A C 1
ATOM 822 O O . ALA A 1 101 ? 0.017 8.609 2.745 1.00 89.88 101 ALA A O 1
ATOM 823 N N . GLY A 1 102 ? 0.638 9.594 4.660 1.00 88.69 102 GLY A N 1
ATOM 824 C CA . GLY A 1 102 ? 0.403 10.961 4.193 1.00 88.69 102 GLY A CA 1
ATOM 825 C C . GLY A 1 102 ? 1.361 11.385 3.074 1.00 88.69 102 GLY A C 1
ATOM 826 O O . GLY A 1 102 ? 0.939 12.020 2.108 1.00 88.69 102 GLY A O 1
ATOM 827 N N . GLY A 1 103 ? 2.638 11.007 3.165 1.00 90.12 103 GLY A N 1
ATOM 828 C CA . GLY A 1 103 ? 3.624 11.238 2.110 1.00 90.12 103 GLY A CA 1
ATOM 829 C C . GLY A 1 103 ? 3.342 10.422 0.847 1.00 90.12 103 GLY A C 1
ATOM 830 O O . GLY A 1 103 ? 3.484 10.932 -0.261 1.00 90.12 103 GLY A O 1
ATOM 831 N N . ALA A 1 104 ? 2.912 9.166 0.990 1.00 89.56 104 ALA A N 1
ATOM 832 C CA . ALA A 1 104 ? 2.467 8.325 -0.118 1.00 89.56 104 ALA A CA 1
ATOM 833 C C . ALA A 1 104 ? 1.228 8.918 -0.803 1.00 89.56 104 ALA A C 1
ATOM 835 O O . ALA A 1 104 ? 1.231 9.053 -2.021 1.00 89.56 104 ALA A O 1
ATOM 836 N N . PHE A 1 105 ? 0.227 9.367 -0.035 1.00 90.88 105 PHE A N 1
ATOM 837 C CA . PHE A 1 105 ? -0.964 10.030 -0.573 1.00 90.88 105 PHE A CA 1
ATOM 838 C C . PHE A 1 105 ? -0.618 11.256 -1.427 1.00 90.88 105 PHE A C 1
ATOM 840 O O . PHE A 1 105 ? -1.167 11.399 -2.511 1.00 90.88 105 PHE A O 1
ATOM 847 N N . LYS A 1 106 ? 0.318 12.108 -0.982 1.00 88.50 106 LYS A N 1
ATOM 848 C CA . LYS A 1 106 ? 0.781 13.261 -1.775 1.00 88.50 106 LYS A CA 1
ATOM 849 C C . LYS A 1 106 ? 1.480 12.809 -3.060 1.00 88.50 106 LYS A C 1
ATOM 851 O O . LYS A 1 106 ? 1.010 13.095 -4.149 1.00 88.50 106 LYS A O 1
ATOM 856 N N . ARG A 1 107 ? 2.529 11.986 -2.936 1.00 89.12 107 ARG A N 1
ATOM 857 C CA . ARG A 1 107 ? 3.339 11.519 -4.080 1.00 89.12 107 ARG A CA 1
ATOM 858 C C . ARG A 1 107 ? 2.521 10.795 -5.152 1.00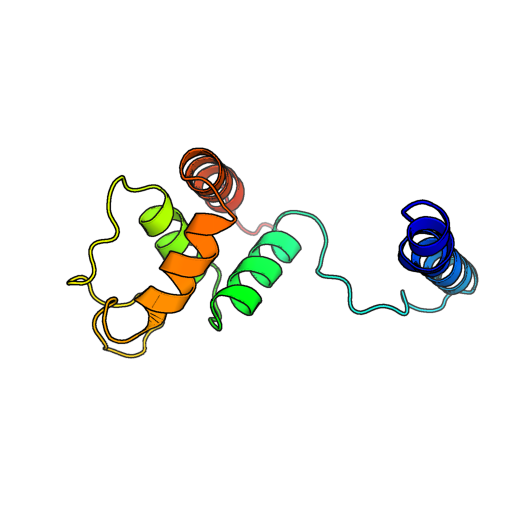 89.12 107 ARG A C 1
ATOM 860 O O . ARG A 1 107 ? 2.808 10.934 -6.341 1.00 89.12 107 ARG A O 1
ATOM 867 N N . LEU A 1 108 ? 1.539 9.998 -4.735 1.00 88.50 108 LEU A N 1
ATOM 868 C CA . LEU A 1 108 ? 0.677 9.236 -5.638 1.00 88.50 108 LEU A CA 1
ATOM 869 C C . LEU A 1 108 ? -0.532 10.045 -6.122 1.00 88.50 108 LEU A C 1
ATOM 871 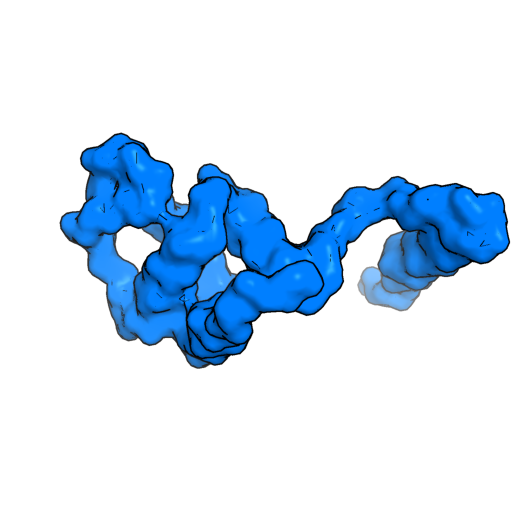O O . LEU A 1 108 ? -0.984 9.812 -7.237 1.00 88.50 108 LEU A O 1
ATOM 875 N N . GLY A 1 109 ? -1.036 10.979 -5.311 1.00 80.94 109 GLY A N 1
ATOM 876 C CA . GLY A 1 109 ? -2.152 11.866 -5.649 1.00 80.94 109 GLY A CA 1
ATOM 877 C C . GLY A 1 109 ? -1.766 13.025 -6.570 1.00 80.94 109 GLY A C 1
ATOM 878 O O . GLY A 1 109 ? -2.614 13.495 -7.322 1.00 80.94 109 GLY A O 1
ATOM 879 N N . ASP A 1 110 ? -0.492 13.429 -6.578 1.00 67.06 110 ASP A N 1
ATOM 880 C CA . ASP A 1 110 ? 0.089 14.355 -7.558 1.00 67.06 110 ASP A CA 1
ATOM 881 C C . ASP A 1 110 ? 0.268 13.635 -8.908 1.00 67.06 110 ASP A C 1
ATOM 883 O O . ASP A 1 110 ? 1.382 13.344 -9.359 1.00 67.06 110 ASP A O 1
ATOM 887 N N . VAL A 1 111 ? -0.847 13.241 -9.518 1.00 51.09 111 VAL A N 1
ATOM 888 C CA . VAL A 1 111 ? -0.902 12.686 -10.869 1.00 51.09 111 VAL A CA 1
ATOM 889 C C . VAL A 1 111 ? -0.671 13.850 -11.844 1.00 51.09 111 VAL A C 1
ATOM 891 O O . VAL A 1 111 ? -1.537 14.723 -11.923 1.00 51.09 111 VAL A O 1
ATOM 894 N N . PRO A 1 112 ? 0.458 13.928 -12.583 1.00 42.12 112 PRO A N 1
ATOM 895 C CA . PRO A 1 112 ? 0.466 14.734 -13.801 1.00 42.12 112 PRO A CA 1
ATOM 896 C C . PRO A 1 112 ? -0.625 14.175 -14.727 1.00 42.12 112 PRO A C 1
ATOM 898 O O . PRO A 1 112 ? -0.791 12.950 -14.751 1.00 42.12 112 PRO A O 1
ATOM 901 N N . PRO A 1 113 ? -1.396 15.020 -15.441 1.00 36.44 113 PRO A N 1
ATOM 902 C CA . PRO A 1 113 ? -2.441 14.531 -16.332 1.00 36.44 113 PRO A CA 1
ATOM 903 C C . PRO A 1 113 ? -1.828 13.478 -17.248 1.00 36.44 113 PRO A C 1
ATOM 905 O O . PRO A 1 113 ? -0.740 13.688 -17.784 1.00 36.44 113 PRO A O 1
ATOM 908 N N . SER A 1 114 ? -2.499 12.335 -17.374 1.00 40.62 114 SER A N 1
ATOM 909 C CA . SER A 1 114 ? -2.176 11.334 -18.384 1.00 40.62 114 SER A CA 1
ATOM 910 C C . SER A 1 114 ? -2.037 12.053 -19.724 1.00 40.62 114 SER A C 1
ATOM 912 O O . SER A 1 114 ? -3.027 12.549 -20.265 1.00 40.62 114 SER A O 1
ATOM 914 N N . GLY A 1 115 ? -0.799 12.180 -20.186 1.00 35.94 115 GLY A N 1
ATOM 915 C CA . GLY A 1 115 ? -0.416 12.924 -21.370 1.00 35.94 115 GLY A CA 1
ATOM 916 C C . GLY A 1 115 ? 0.484 12.050 -22.222 1.00 35.94 115 GLY A C 1
ATOM 917 O O . GLY A 1 115 ? 1.659 11.918 -21.891 1.00 35.94 115 GLY A O 1
ATOM 918 N N . SER A 1 116 ? -0.142 11.509 -23.277 1.00 34.25 116 SER A N 1
ATOM 919 C CA . SER A 1 116 ? 0.384 10.826 -24.476 1.00 34.25 116 SER A CA 1
ATOM 920 C C . SER A 1 116 ? 1.242 9.583 -24.277 1.00 34.25 116 SER A C 1
ATOM 922 O O . SER A 1 116 ? 2.430 9.738 -23.927 1.00 34.25 116 SER A O 1
#

pLDDT: mean 85.58, std 12.37, range [34.25, 94.88]

Foldseek 3Di:
DPPVCCCPPPVVLVVVQVVCVVVVHHRPDPQQDDDLRSVQVVQCVLQVADDLVLSLVLLVQLLDPDRPQQPARSRPPRDGNVVGRVVSSVVVCVVAPNVNSVVSSVRNVPDDPPDD

Radius of gyration: 17.91 Å; Cα contacts (8 Å, |Δi|>4): 98; chains: 1; bounding box: 46×32×38 Å

Secondary structure (DSSP, 8-state):
--HHHHIIIIIHHHHHHHHHHHTTPPP-S-PPPSHHHHHHHHHHHHHT---HHHHHHHHHHHTSSS--TTSBPTTSSSSBGGGTTHHHHHHHHHHS-HHHHHHHHHHHH-------

Solvent-accessible surface area (backbone atoms only — not comparable to full-atom values): 6818 Å² total; per-residue (Å²): 138,67,65,66,62,43,52,68,40,67,50,41,52,50,52,55,30,50,54,31,41,76,71,75,39,72,68,80,64,96,66,70,55,72,73,68,59,17,54,48,50,52,48,25,64,70,63,74,47,80,56,71,67,36,49,45,54,46,26,53,45,50,43,41,98,63,78,68,41,86,40,75,35,73,81,73,78,82,38,38,19,60,78,68,53,38,67,48,52,55,53,47,50,76,78,45,49,42,68,55,25,42,51,46,31,50,67,63,65,64,62,73,76,95,73,135

Mean predicted aligned error: 8.78 Å